Protein AF-A0A2V3JL95-F1 (afdb_monomer_lite)

Foldseek 3Di:
DDDPPVVLVVLLVVCCVPVVDDSVVSVPDDPVVSVVVVVVVQVVCC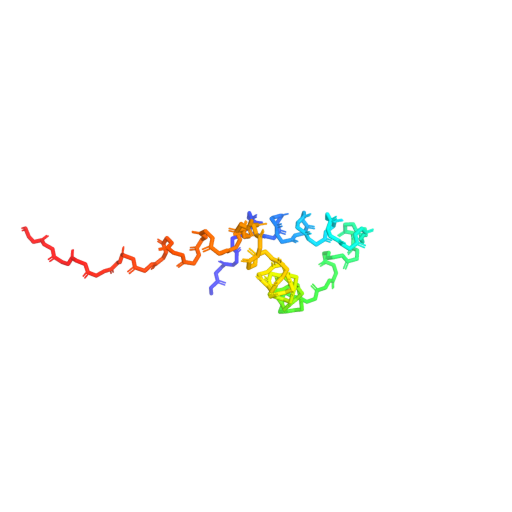VVCVVPDHDPVVVVVVVPPPDDDDDD

pLDDT: mean 75.23, std 17.58, range [37.78, 93.94]

Sequence (72 aa):
MRYPSDLIYEEVAFLAYYFHWDYETILNMEHRERQRWCEEISRINRELNSNETKSILDIRKEGQSHGTGTHW

Structure (mmCIF, N/CA/C/O backbone):
data_AF-A0A2V3JL95-F1
#
_entry.id   AF-A0A2V3JL95-F1
#
loop_
_atom_site.group_PDB
_atom_site.id
_atom_site.type_symbol
_atom_site.label_atom_id
_atom_site.label_alt_id
_atom_site.label_comp_id
_atom_site.label_asym_id
_atom_site.label_entity_id
_atom_site.label_seq_id
_atom_site.pdbx_PDB_ins_code
_atom_site.Cartn_x
_atom_site.Cartn_y
_atom_site.Cartn_z
_atom_site.occupancy
_atom_site.B_iso_or_equiv
_atom_site.auth_seq_id
_atom_site.auth_comp_id
_atom_site.auth_asym_id
_atom_site.auth_atom_id
_atom_site.pdbx_PDB_model_num
ATOM 1 N N . MET A 1 1 ? -15.547 17.483 -1.020 1.00 49.56 1 MET A N 1
ATOM 2 C CA . MET A 1 1 ? -15.051 16.599 -2.098 1.00 49.56 1 MET A CA 1
ATOM 3 C C . MET A 1 1 ? -15.611 15.206 -1.836 1.00 49.56 1 MET A C 1
ATOM 5 O O . MET A 1 1 ? -15.333 14.672 -0.772 1.00 49.56 1 MET A O 1
ATOM 9 N N . ARG A 1 2 ? -16.469 14.659 -2.704 1.00 54.53 2 ARG A N 1
ATOM 10 C CA . ARG A 1 2 ? -17.041 13.312 -2.524 1.00 54.53 2 ARG A CA 1
ATOM 11 C C . ARG A 1 2 ? -16.017 12.309 -3.048 1.00 54.53 2 ARG A C 1
ATOM 13 O O . ARG A 1 2 ? -15.647 12.405 -4.214 1.00 54.53 2 ARG A O 1
ATOM 20 N N . TYR A 1 3 ? -15.520 11.421 -2.192 1.00 60.38 3 TYR A N 1
ATOM 21 C CA . TYR A 1 3 ? -14.630 10.354 -2.640 1.00 60.38 3 TYR A CA 1
ATOM 22 C C . TYR A 1 3 ? -15.461 9.380 -3.488 1.00 60.38 3 TYR A C 1
ATOM 24 O O . TYR A 1 3 ? -16.487 8.907 -2.988 1.00 60.38 3 TYR A O 1
ATOM 32 N N . PRO A 1 4 ? -15.125 9.143 -4.768 1.00 70.94 4 PRO A N 1
ATOM 33 C CA . PRO A 1 4 ? -15.871 8.198 -5.588 1.00 70.94 4 PRO A CA 1
ATOM 34 C C . PRO A 1 4 ? -15.758 6.814 -4.948 1.00 70.94 4 PRO A C 1
ATOM 36 O O . PRO A 1 4 ? -14.648 6.358 -4.679 1.00 70.94 4 PRO A O 1
ATOM 39 N N . SER A 1 5 ? -16.888 6.160 -4.682 1.00 66.81 5 SER A N 1
ATOM 40 C CA . SER A 1 5 ? -16.932 4.814 -4.092 1.00 66.81 5 SER A CA 1
ATOM 41 C C . SER A 1 5 ? -16.079 3.817 -4.869 1.00 66.81 5 SER A C 1
ATOM 43 O O . SER A 1 5 ? -15.427 2.963 -4.277 1.00 66.81 5 SER A O 1
ATOM 45 N N . ASP A 1 6 ? -16.037 3.985 -6.185 1.00 71.31 6 ASP A N 1
ATOM 46 C CA . ASP A 1 6 ? -15.338 3.098 -7.111 1.00 71.31 6 ASP A CA 1
ATOM 47 C C . ASP A 1 6 ? -13.821 3.120 -6.869 1.00 71.31 6 ASP A C 1
ATOM 49 O O . ASP A 1 6 ? -13.153 2.098 -6.990 1.00 71.31 6 ASP A O 1
ATOM 53 N N . LEU A 1 7 ? -13.288 4.255 -6.400 1.00 80.62 7 LEU A N 1
ATOM 54 C CA . LEU A 1 7 ? -11.865 4.419 -6.105 1.00 80.62 7 LEU A CA 1
ATOM 55 C C . LEU A 1 7 ? -11.418 3.612 -4.882 1.00 80.62 7 LEU A C 1
ATOM 57 O O . LEU A 1 7 ? -10.288 3.142 -4.834 1.00 80.62 7 LEU A O 1
ATOM 61 N N . ILE A 1 8 ? -12.301 3.444 -3.891 1.00 85.38 8 ILE A N 1
ATOM 62 C CA . ILE A 1 8 ? -11.982 2.662 -2.691 1.00 85.38 8 ILE A CA 1
ATOM 63 C C . ILE A 1 8 ? -11.854 1.185 -3.052 1.00 85.38 8 ILE A C 1
ATOM 65 O O . ILE A 1 8 ? -10.944 0.526 -2.563 1.00 85.38 8 ILE A O 1
ATOM 69 N N . TYR A 1 9 ? -12.724 0.661 -3.918 1.00 88.69 9 TYR A N 1
ATOM 70 C CA . TYR A 1 9 ? -12.621 -0.734 -4.348 1.00 88.69 9 TYR A CA 1
ATOM 71 C C . TYR A 1 9 ? -11.329 -0.996 -5.127 1.00 88.69 9 TYR A C 1
ATOM 73 O O . TYR A 1 9 ? -10.697 -2.027 -4.907 1.00 88.69 9 TYR A O 1
ATOM 81 N N . GLU A 1 10 ? -10.900 -0.054 -5.970 1.00 86.56 10 GLU A N 1
ATOM 82 C CA . GLU A 1 10 ? -9.612 -0.128 -6.669 1.00 86.56 10 GLU A CA 1
ATOM 83 C C . GLU A 1 10 ? -8.424 -0.107 -5.692 1.00 86.56 10 GLU A C 1
ATOM 85 O O . GLU A 1 10 ? -7.560 -0.980 -5.769 1.00 86.56 10 GLU A O 1
ATOM 90 N N . GLU A 1 11 ? -8.397 0.837 -4.741 1.00 88.06 11 GLU A N 1
ATOM 91 C CA . GLU A 1 11 ? -7.356 0.923 -3.701 1.00 88.06 11 GLU A CA 1
ATOM 92 C C . GLU A 1 11 ? -7.281 -0.368 -2.875 1.00 88.06 11 GLU A C 1
ATOM 94 O O . GLU A 1 11 ? -6.199 -0.905 -2.637 1.00 88.06 11 GLU A O 1
ATOM 99 N N . VAL A 1 12 ? -8.436 -0.890 -2.455 1.00 91.06 12 VAL A N 1
ATOM 100 C CA . VAL A 1 12 ? -8.515 -2.102 -1.636 1.00 91.06 12 VAL A CA 1
ATOM 101 C C . VAL A 1 12 ? -8.047 -3.325 -2.419 1.00 91.06 12 VAL A C 1
ATOM 103 O O . VAL A 1 12 ? -7.249 -4.103 -1.901 1.00 91.06 12 VAL A O 1
ATOM 106 N N . ALA A 1 13 ? -8.484 -3.486 -3.671 1.00 90.00 13 ALA A N 1
ATOM 107 C CA . ALA A 1 13 ? -8.043 -4.589 -4.521 1.00 90.00 13 ALA A CA 1
ATOM 108 C C . ALA A 1 13 ? -6.531 -4.532 -4.789 1.00 90.00 13 ALA A C 1
ATOM 110 O O . ALA A 1 13 ? -5.855 -5.559 -4.735 1.00 90.00 13 ALA A O 1
ATOM 111 N N . PHE A 1 14 ? -5.990 -3.334 -5.026 1.00 90.50 14 PHE A N 1
ATOM 112 C CA . PHE A 1 14 ? -4.563 -3.124 -5.246 1.00 90.50 14 PHE A CA 1
ATOM 113 C C . PHE A 1 14 ? -3.737 -3.503 -4.010 1.00 90.50 14 PHE A C 1
ATOM 115 O O . PHE A 1 14 ? -2.785 -4.276 -4.112 1.00 90.50 14 PHE A O 1
ATOM 122 N N . LEU A 1 15 ? -4.131 -3.024 -2.827 1.00 92.12 15 LEU A N 1
ATOM 123 C CA . LEU A 1 15 ? -3.440 -3.344 -1.576 1.00 92.12 15 LEU A CA 1
ATOM 124 C C . LEU A 1 15 ? -3.546 -4.833 -1.223 1.00 92.12 15 LEU A C 1
ATOM 126 O O . LEU A 1 15 ? -2.539 -5.441 -0.861 1.00 9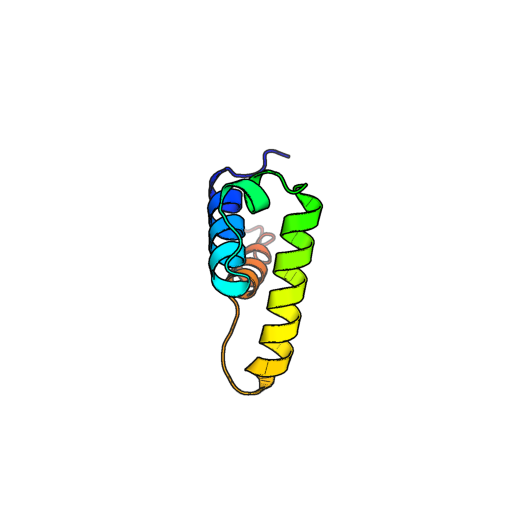2.12 15 LEU A O 1
ATOM 130 N N . ALA A 1 16 ? -4.722 -5.441 -1.388 1.00 93.44 16 ALA A N 1
ATOM 131 C CA . ALA A 1 16 ? -4.917 -6.870 -1.151 1.00 93.44 16 ALA A CA 1
ATOM 132 C C . ALA A 1 16 ? -4.071 -7.734 -2.101 1.00 93.44 16 ALA A C 1
ATOM 134 O O . ALA A 1 16 ? -3.543 -8.764 -1.691 1.00 93.44 16 ALA A O 1
ATOM 135 N N . TYR A 1 17 ? -3.893 -7.312 -3.355 1.00 89.44 17 TYR A N 1
ATOM 136 C CA . TYR A 1 17 ? -3.067 -8.034 -4.323 1.00 89.44 17 TYR A CA 1
ATOM 137 C C . TYR A 1 17 ? -1.574 -8.024 -3.958 1.00 89.44 17 TYR A C 1
ATOM 139 O O . TYR A 1 17 ? -0.924 -9.059 -4.071 1.00 89.44 17 TYR A O 1
ATOM 147 N N . TYR A 1 18 ? -1.031 -6.884 -3.513 1.00 88.31 18 TYR A N 1
ATOM 148 C CA . TYR A 1 18 ? 0.405 -6.747 -3.226 1.00 88.31 18 TYR A CA 1
ATOM 149 C C . TYR A 1 18 ? 0.806 -7.170 -1.809 1.00 88.31 18 TYR A C 1
ATOM 151 O O . TYR A 1 18 ? 1.871 -7.756 -1.629 1.00 88.31 18 TYR A O 1
ATOM 159 N N . PHE A 1 19 ? -0.011 -6.861 -0.801 1.00 90.38 19 PHE A N 1
ATOM 160 C CA . PHE A 1 19 ? 0.307 -7.164 0.599 1.00 90.38 19 PHE A CA 1
ATOM 161 C C . PHE A 1 19 ? -0.388 -8.415 1.128 1.00 90.38 19 PHE A C 1
ATOM 163 O O . PHE A 1 19 ? -0.030 -8.889 2.205 1.00 90.38 19 PHE A O 1
ATOM 170 N N . HIS A 1 20 ? -1.373 -8.950 0.397 1.00 90.81 20 HIS A N 1
ATOM 171 C CA . HIS A 1 20 ? -2.197 -10.080 0.839 1.00 90.81 20 HIS A CA 1
ATOM 172 C C . HIS A 1 20 ? -2.900 -9.841 2.182 1.00 90.81 20 HIS A C 1
ATOM 174 O O . HIS A 1 20 ? -3.247 -10.786 2.890 1.00 90.81 20 HIS A O 1
ATOM 180 N N . TRP A 1 21 ? -3.117 -8.573 2.533 1.00 93.94 21 TRP A N 1
ATOM 181 C CA . TRP A 1 21 ? -3.948 -8.200 3.667 1.00 93.94 21 TRP A CA 1
ATOM 182 C C . TRP A 1 21 ? -5.412 -8.499 3.374 1.00 93.94 21 TRP A C 1
ATOM 184 O O . TRP A 1 21 ? -5.864 -8.449 2.226 1.00 93.94 21 TRP A O 1
ATOM 194 N N . ASP A 1 22 ? -6.152 -8.816 4.428 1.00 93.31 22 ASP A N 1
ATOM 195 C CA . ASP A 1 22 ? -7.576 -9.064 4.319 1.00 93.31 22 ASP A CA 1
ATOM 196 C C . ASP A 1 22 ? -8.351 -7.769 4.027 1.00 93.31 22 ASP A C 1
ATOM 198 O O . ASP A 1 22 ? -7.914 -6.646 4.301 1.00 93.31 22 ASP A O 1
ATOM 202 N N . TYR A 1 23 ? -9.534 -7.951 3.446 1.00 90.94 23 TYR A N 1
ATOM 203 C CA . TYR A 1 23 ? -10.411 -6.863 3.030 1.00 90.94 23 TYR A CA 1
ATOM 204 C C . TYR A 1 23 ? -10.802 -5.934 4.190 1.00 90.94 23 TYR A C 1
ATOM 206 O O . TYR A 1 23 ? -10.847 -4.71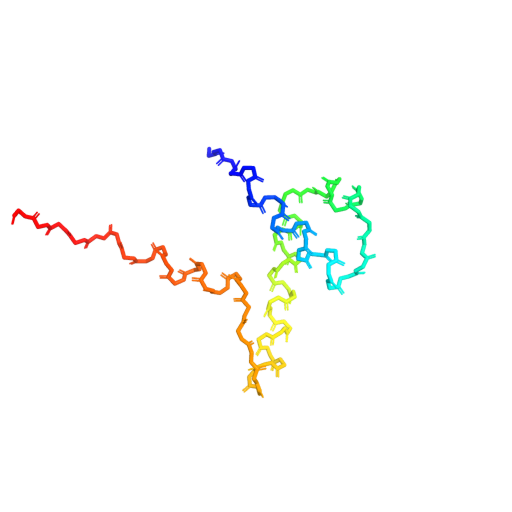5 4.013 1.00 90.94 23 TYR A O 1
ATOM 214 N N . GLU A 1 24 ? -11.065 -6.491 5.375 1.00 91.94 24 GLU A N 1
ATOM 215 C CA . GLU A 1 24 ? -11.519 -5.718 6.531 1.00 91.94 24 GLU A CA 1
ATOM 216 C C . GLU A 1 24 ? -10.399 -4.837 7.082 1.00 91.94 24 GLU A C 1
ATOM 218 O O . GLU A 1 24 ? -10.622 -3.657 7.355 1.00 91.94 24 GLU A O 1
ATOM 223 N N . THR A 1 25 ? -9.179 -5.362 7.179 1.00 93.38 25 THR A N 1
ATOM 224 C CA . THR A 1 25 ? -7.990 -4.604 7.583 1.00 93.38 25 THR A CA 1
ATOM 225 C C . THR A 1 25 ? -7.783 -3.383 6.692 1.00 93.38 25 THR A C 1
ATOM 227 O O . THR A 1 25 ? -7.579 -2.280 7.198 1.00 93.38 25 THR A O 1
ATOM 230 N N . ILE A 1 26 ? -7.902 -3.534 5.370 1.00 92.56 26 ILE A N 1
ATOM 231 C CA . ILE A 1 26 ? -7.688 -2.424 4.431 1.00 92.56 26 ILE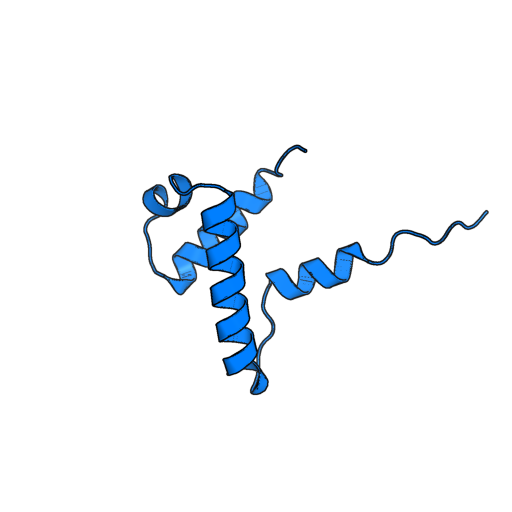 A CA 1
ATOM 232 C C . ILE A 1 26 ? -8.835 -1.401 4.495 1.00 92.56 26 ILE A C 1
ATOM 234 O O . ILE A 1 26 ? -8.604 -0.189 4.430 1.00 92.56 26 ILE A O 1
ATOM 238 N N . LEU A 1 27 ? -10.083 -1.854 4.644 1.00 90.88 27 LEU A N 1
ATOM 239 C CA . LEU A 1 27 ? -11.223 -0.950 4.809 1.00 90.88 27 LEU A CA 1
ATOM 240 C C . LEU A 1 27 ? -11.145 -0.122 6.095 1.00 90.88 27 LEU A C 1
ATOM 242 O O . LEU A 1 27 ? -11.542 1.044 6.080 1.00 90.88 27 LEU A O 1
ATOM 246 N N . ASN A 1 28 ? -10.623 -0.709 7.173 1.00 93.56 28 ASN A N 1
ATOM 247 C CA . ASN A 1 28 ? -10.470 -0.043 8.464 1.00 93.56 28 ASN A CA 1
ATOM 248 C C . ASN A 1 28 ? -9.330 0.989 8.493 1.00 93.56 28 ASN A C 1
ATOM 250 O O . ASN A 1 28 ? -9.275 1.798 9.418 1.00 93.56 28 ASN A O 1
ATOM 254 N N . MET A 1 29 ? -8.445 1.006 7.492 1.00 92.12 29 MET A N 1
ATOM 255 C CA . MET A 1 29 ? -7.404 2.030 7.379 1.00 92.12 29 MET A CA 1
ATOM 256 C C . MET A 1 29 ? -7.994 3.408 7.099 1.00 92.12 29 MET A C 1
ATOM 258 O O . MET A 1 29 ? -8.979 3.565 6.361 1.00 92.12 29 MET A O 1
ATOM 262 N N . GLU A 1 30 ? -7.324 4.437 7.615 1.00 92.00 30 GLU A N 1
ATOM 263 C CA . GLU A 1 30 ? -7.655 5.797 7.224 1.00 92.00 30 GLU A CA 1
ATOM 264 C C . GLU A 1 30 ? -7.450 5.984 5.722 1.00 92.00 30 GLU A C 1
ATOM 266 O O . GLU A 1 30 ? -6.534 5.447 5.095 1.00 92.00 30 GLU A O 1
ATOM 271 N N . HIS A 1 31 ? -8.292 6.824 5.131 1.00 86.50 31 HIS A N 1
ATOM 272 C CA . HIS A 1 31 ? -8.237 7.093 3.704 1.00 86.50 31 HIS A CA 1
ATOM 273 C C . HIS A 1 31 ? -6.837 7.557 3.237 1.00 86.50 31 HIS A C 1
ATOM 275 O O . HIS A 1 31 ? -6.323 7.081 2.225 1.00 86.50 31 HIS A O 1
ATOM 281 N N . ARG A 1 32 ? -6.186 8.434 4.014 1.00 87.94 32 ARG A N 1
ATOM 282 C CA . ARG A 1 32 ? -4.826 8.920 3.725 1.00 87.94 32 ARG A CA 1
ATOM 283 C C . ARG A 1 32 ? -3.766 7.831 3.846 1.00 87.94 32 ARG A C 1
ATOM 285 O O . ARG A 1 32 ? -2.772 7.864 3.127 1.00 87.94 32 ARG A O 1
ATOM 292 N N . GLU A 1 33 ? -3.969 6.887 4.754 1.00 92.25 33 GLU A N 1
ATOM 293 C CA . GLU A 1 33 ? -3.055 5.772 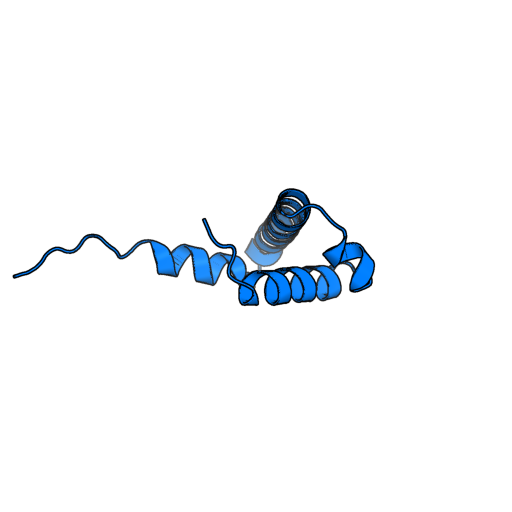4.955 1.00 92.25 33 GLU A CA 1
ATOM 294 C C . GLU A 1 33 ? -3.085 4.825 3.752 1.00 92.25 33 GLU A C 1
ATOM 296 O O . GLU A 1 33 ? -2.029 4.523 3.195 1.00 92.25 33 GLU A O 1
ATOM 301 N N . ARG A 1 34 ? -4.280 4.454 3.265 1.00 91.62 34 ARG A N 1
ATOM 302 C CA . ARG A 1 34 ? -4.412 3.654 2.034 1.00 91.62 34 ARG A CA 1
ATOM 303 C C . ARG A 1 34 ? -3.741 4.313 0.836 1.00 91.62 34 ARG A C 1
ATOM 305 O O . ARG A 1 34 ? -3.004 3.650 0.108 1.00 91.62 34 ARG A O 1
ATOM 312 N N . GLN A 1 35 ? -3.970 5.614 0.645 1.00 88.75 35 GLN A N 1
ATOM 313 C CA . GLN A 1 35 ? -3.341 6.363 -0.445 1.00 88.75 35 GLN A CA 1
ATOM 314 C C . GLN A 1 35 ? -1.817 6.325 -0.351 1.00 88.75 35 GLN A C 1
ATOM 316 O O . GLN A 1 35 ? -1.153 6.052 -1.348 1.00 88.75 35 GLN A O 1
ATOM 321 N N . ARG A 1 36 ? -1.262 6.530 0.848 1.00 92.50 36 ARG A N 1
ATOM 322 C CA . ARG A 1 36 ? 0.185 6.469 1.065 1.00 92.50 36 ARG A CA 1
ATOM 323 C C . ARG A 1 36 ? 0.747 5.101 0.688 1.00 92.50 36 ARG A C 1
ATOM 325 O O . ARG A 1 36 ? 1.727 5.036 -0.044 1.00 92.50 36 ARG A O 1
ATOM 332 N N . TRP A 1 37 ? 0.121 4.012 1.124 1.00 92.94 37 TRP A N 1
ATOM 333 C CA . TRP A 1 37 ? 0.578 2.666 0.764 1.00 92.94 37 TRP A CA 1
ATOM 334 C C . TRP A 1 37 ? 0.508 2.398 -0.743 1.00 92.94 37 TRP A C 1
ATOM 336 O O . TRP A 1 37 ? 1.435 1.816 -1.308 1.00 92.94 37 TRP A O 1
ATOM 346 N N . CYS A 1 38 ? -0.537 2.883 -1.413 1.00 89.88 38 CYS A N 1
ATOM 347 C CA . CYS A 1 38 ? -0.648 2.811 -2.869 1.00 89.88 38 CYS A CA 1
ATOM 348 C C . CYS A 1 38 ? 0.493 3.565 -3.582 1.00 89.88 38 CYS A C 1
ATOM 350 O O . CYS A 1 38 ? 1.043 3.077 -4.577 1.00 89.88 38 CYS A O 1
ATOM 352 N N . GLU A 1 39 ? 0.876 4.740 -3.071 1.00 90.12 39 GLU A N 1
ATOM 353 C CA . GLU A 1 39 ? 2.004 5.527 -3.582 1.00 90.12 39 GLU A CA 1
ATOM 354 C C . GLU A 1 39 ? 3.348 4.823 -3.364 1.00 90.12 39 GLU A C 1
ATOM 356 O O . GLU A 1 39 ? 4.170 4.797 -4.283 1.00 90.12 39 GLU A O 1
ATOM 361 N N . GLU A 1 40 ? 3.560 4.214 -2.195 1.00 93.44 40 GLU A N 1
ATOM 362 C CA . GLU A 1 40 ? 4.786 3.480 -1.860 1.00 93.44 40 GLU A CA 1
ATOM 363 C C . GLU A 1 40 ? 4.973 2.242 -2.744 1.00 93.44 40 GLU A C 1
ATOM 365 O O . GLU A 1 40 ? 6.039 2.083 -3.341 1.00 93.44 40 GLU A O 1
ATOM 370 N N . ILE A 1 41 ? 3.932 1.412 -2.909 1.00 88.88 41 ILE A N 1
ATOM 371 C CA . ILE A 1 41 ? 3.973 0.270 -3.840 1.00 88.88 41 ILE A CA 1
ATOM 372 C C . ILE A 1 41 ? 4.272 0.764 -5.252 1.00 88.88 41 ILE A C 1
ATOM 374 O O . ILE A 1 41 ? 5.109 0.192 -5.944 1.00 88.88 41 ILE A O 1
ATOM 378 N N . SER A 1 42 ? 3.618 1.843 -5.690 1.00 85.69 42 SER A N 1
ATOM 379 C CA . SER A 1 42 ? 3.859 2.387 -7.026 1.00 85.69 42 SER A CA 1
ATOM 380 C C . SER A 1 42 ? 5.279 2.933 -7.172 1.00 85.69 42 SER A C 1
ATOM 382 O O . SER A 1 42 ? 5.862 2.791 -8.240 1.00 85.69 42 SER A O 1
ATOM 384 N N . ARG A 1 43 ? 5.875 3.519 -6.125 1.00 88.19 43 ARG A N 1
ATOM 385 C CA . ARG A 1 43 ? 7.279 3.953 -6.145 1.00 88.19 43 ARG A CA 1
ATOM 386 C C . ARG A 1 43 ? 8.223 2.764 -6.276 1.00 88.19 43 ARG A C 1
ATOM 388 O O . ARG A 1 43 ? 9.046 2.777 -7.183 1.00 88.19 43 ARG A O 1
ATOM 395 N N . ILE A 1 44 ? 8.058 1.741 -5.439 1.00 87.44 44 ILE A N 1
ATOM 396 C CA . ILE A 1 44 ? 8.869 0.515 -5.484 1.00 87.44 44 ILE A CA 1
ATOM 397 C C . ILE A 1 44 ? 8.723 -0.160 -6.849 1.00 87.44 44 ILE A C 1
ATOM 399 O O . ILE A 1 44 ? 9.720 -0.476 -7.489 1.00 87.44 44 ILE A O 1
ATOM 403 N N . ASN A 1 45 ? 7.491 -0.311 -7.340 1.00 79.94 45 ASN A N 1
ATOM 404 C CA . ASN A 1 45 ? 7.242 -0.875 -8.659 1.00 79.94 45 ASN A CA 1
ATOM 405 C C . ASN A 1 45 ? 7.867 -0.026 -9.755 1.00 79.94 45 ASN A C 1
ATOM 407 O O . ASN A 1 45 ? 8.449 -0.601 -10.651 1.00 79.94 45 ASN A O 1
ATOM 411 N N . ARG A 1 46 ? 7.804 1.310 -9.709 1.00 81.56 46 ARG A N 1
ATOM 412 C CA . ARG A 1 46 ? 8.486 2.152 -10.704 1.00 81.56 46 ARG A CA 1
ATOM 413 C C . ARG A 1 46 ? 10.000 1.997 -10.646 1.00 81.56 46 ARG A C 1
ATOM 415 O O . ARG A 1 46 ? 10.611 1.944 -11.700 1.00 81.56 46 ARG A O 1
ATOM 422 N N . GLU A 1 47 ? 10.599 1.894 -9.463 1.00 82.81 47 GLU A N 1
ATOM 423 C CA . GLU A 1 47 ? 12.040 1.653 -9.321 1.00 82.81 47 GLU A CA 1
ATOM 424 C C . GLU A 1 47 ? 12.434 0.287 -9.906 1.00 82.81 47 GLU A C 1
ATOM 426 O O . GLU A 1 47 ? 13.365 0.217 -10.709 1.00 82.81 47 GLU A O 1
ATOM 431 N N . LEU A 1 48 ? 11.670 -0.768 -9.603 1.00 78.25 48 LEU A N 1
ATOM 432 C CA . LEU A 1 48 ? 11.852 -2.116 -10.160 1.00 78.25 48 LEU A CA 1
ATOM 433 C C . LEU A 1 48 ? 11.588 -2.167 -11.678 1.00 78.25 48 LEU A C 1
ATOM 435 O O . LEU A 1 48 ? 12.363 -2.747 -12.435 1.00 78.25 48 LEU A O 1
ATOM 439 N N . ASN A 1 49 ? 10.519 -1.512 -12.126 1.00 64.56 49 ASN A N 1
ATOM 440 C CA . ASN A 1 49 ? 10.006 -1.506 -13.495 1.00 64.56 49 ASN A CA 1
ATOM 441 C C . ASN A 1 49 ? 10.563 -0.371 -14.361 1.00 64.56 49 ASN A C 1
ATOM 443 O O . ASN A 1 49 ? 10.193 -0.260 -15.531 1.00 64.56 49 ASN A O 1
ATOM 447 N N . SER A 1 50 ? 11.538 0.396 -13.869 1.00 57.09 50 SER A N 1
ATOM 448 C CA . SER A 1 50 ? 12.556 1.025 -14.726 1.00 57.09 50 SER A CA 1
ATOM 449 C C . SER A 1 50 ? 13.140 0.004 -15.718 1.00 57.09 50 SER A C 1
ATOM 451 O O . SER A 1 50 ? 13.629 0.389 -16.775 1.00 57.09 50 SER A O 1
ATOM 453 N N . ASN A 1 51 ? 13.027 -1.290 -15.381 1.00 53.44 51 ASN A N 1
ATOM 454 C CA . ASN A 1 51 ? 13.330 -2.447 -16.210 1.00 53.44 51 ASN A CA 1
ATOM 455 C C . ASN A 1 51 ? 12.108 -3.224 -16.773 1.00 53.44 51 ASN A C 1
ATOM 457 O O . ASN A 1 51 ? 12.364 -4.292 -17.303 1.00 53.44 51 ASN A O 1
ATOM 461 N N . GLU A 1 52 ? 10.852 -2.726 -16.688 1.00 50.97 52 GLU A N 1
ATOM 462 C CA . GLU A 1 52 ? 9.601 -3.123 -17.415 1.00 50.97 52 GLU A CA 1
ATOM 463 C C . GLU A 1 52 ? 8.333 -3.183 -16.512 1.00 50.97 52 GLU A C 1
ATOM 465 O O . GLU A 1 52 ? 8.218 -4.088 -15.699 1.00 50.97 52 GLU A O 1
ATOM 470 N N . THR A 1 53 ? 7.341 -2.280 -16.710 1.00 49.00 53 THR A N 1
ATOM 471 C CA . THR A 1 53 ? 5.878 -2.343 -16.345 1.00 49.00 53 THR A CA 1
ATOM 472 C C . THR A 1 53 ? 5.306 -1.110 -15.594 1.00 49.00 53 THR A C 1
ATOM 474 O O . THR A 1 53 ? 5.706 -0.762 -14.486 1.00 49.00 53 THR A O 1
ATOM 477 N N . LYS A 1 54 ? 4.290 -0.448 -16.174 1.00 54.25 54 LYS A N 1
ATOM 478 C CA . LYS A 1 54 ? 3.613 0.745 -15.609 1.00 54.25 54 LYS A CA 1
ATOM 479 C C . LYS A 1 54 ? 2.500 0.381 -14.605 1.00 54.25 54 LYS A C 1
ATOM 481 O O . LYS A 1 54 ? 1.776 -0.585 -14.830 1.00 54.25 54 LYS A O 1
ATOM 486 N N . SER A 1 55 ? 2.330 1.176 -13.538 1.00 59.59 55 SER A N 1
ATOM 487 C CA . SER A 1 55 ? 1.256 1.018 -12.532 1.00 59.59 55 SER A CA 1
ATOM 488 C C . SER A 1 55 ? -0.079 1.618 -13.006 1.00 59.59 55 SER A C 1
ATOM 490 O O . SER A 1 55 ? -0.103 2.637 -13.695 1.00 59.59 55 SER A O 1
ATOM 492 N N . ILE A 1 56 ? -1.208 1.031 -12.588 1.00 63.22 56 ILE A N 1
ATOM 493 C CA . ILE A 1 56 ? -2.572 1.478 -12.941 1.00 63.22 56 ILE A CA 1
ATOM 494 C C . ILE A 1 56 ? -2.889 2.899 -12.437 1.00 63.22 56 ILE A C 1
ATOM 496 O O . ILE A 1 56 ? -3.654 3.636 -13.058 1.00 63.22 56 ILE A O 1
ATOM 500 N N . LEU A 1 57 ? -2.243 3.319 -11.344 1.00 64.00 57 LEU A N 1
ATOM 501 C CA . LEU A 1 57 ? -2.377 4.664 -10.776 1.00 64.00 57 LEU A CA 1
ATOM 502 C C . LEU A 1 57 ? -1.649 5.724 -11.613 1.00 64.00 57 LEU A C 1
ATOM 504 O O . LEU A 1 57 ? -2.096 6.872 -11.678 1.00 64.00 57 LEU A O 1
ATOM 508 N N . ASP A 1 58 ? -0.568 5.336 -12.295 1.00 62.59 58 ASP A N 1
ATOM 509 C CA . ASP A 1 58 ? 0.180 6.230 -13.182 1.00 62.59 58 ASP A CA 1
ATOM 510 C C . ASP A 1 58 ? -0.647 6.546 -14.444 1.00 62.59 58 ASP A C 1
ATOM 512 O O . ASP A 1 58 ? -0.709 7.699 -14.870 1.00 62.59 58 ASP A O 1
ATOM 516 N N . ILE A 1 59 ? -1.396 5.561 -14.963 1.00 61.19 59 ILE A N 1
ATOM 517 C CA . ILE A 1 59 ? -2.297 5.718 -16.124 1.00 61.19 59 ILE A CA 1
ATOM 518 C C . ILE A 1 59 ? -3.361 6.800 -15.867 1.00 61.19 59 ILE A C 1
ATOM 520 O O . ILE A 1 59 ? -3.728 7.561 -16.761 1.00 61.19 59 ILE A O 1
ATOM 524 N N . ARG A 1 60 ? -3.852 6.916 -14.628 1.00 59.91 60 ARG A N 1
ATOM 525 C CA . ARG A 1 60 ? -4.902 7.882 -14.281 1.00 59.91 60 ARG A CA 1
ATOM 526 C C . ARG A 1 60 ? -4.380 9.305 -14.068 1.00 59.91 60 ARG A C 1
ATOM 528 O O . ARG A 1 60 ? -5.111 10.256 -14.351 1.00 59.91 60 ARG A O 1
ATOM 535 N N . LYS A 1 61 ? -3.137 9.475 -13.598 1.00 55.88 61 LYS A N 1
ATOM 536 C CA . LYS A 1 61 ? -2.514 10.806 -13.443 1.00 55.88 61 LYS A CA 1
ATOM 537 C C . LYS A 1 61 ? -2.333 11.507 -14.796 1.00 55.88 61 LYS A C 1
ATOM 539 O O . LYS A 1 61 ? -2.489 12.723 -14.863 1.00 55.88 61 LYS A O 1
ATOM 544 N N . GLU A 1 62 ? -2.097 10.755 -15.871 1.00 54.62 62 GLU A N 1
ATOM 545 C CA . GLU A 1 62 ? -1.971 11.290 -17.238 1.00 54.62 62 GLU A CA 1
ATOM 546 C C . GLU A 1 62 ? -3.319 11.780 -17.814 1.00 54.62 62 GLU A C 1
ATOM 548 O O . GLU A 1 62 ? -3.365 12.770 -18.544 1.00 54.62 62 GLU A O 1
ATOM 553 N N . GLY A 1 63 ? -4.442 11.165 -17.425 1.00 50.62 63 GLY A N 1
ATOM 554 C CA . GLY A 1 63 ? -5.778 11.505 -17.937 1.00 50.62 63 GLY A CA 1
ATOM 555 C C . GLY A 1 63 ? -6.420 12.776 -17.360 1.00 50.62 63 GLY A C 1
ATOM 556 O O . GLY A 1 63 ? -7.415 13.250 -17.903 1.00 50.62 63 GLY A O 1
ATOM 557 N N . GLN A 1 64 ? -5.885 13.349 -16.276 1.00 52.94 64 GLN A N 1
ATOM 558 C CA . GLN A 1 64 ? -6.463 14.541 -15.627 1.00 52.94 64 GLN A CA 1
ATOM 559 C C . GLN A 1 64 ? -5.826 15.874 -16.060 1.00 52.94 64 GLN A C 1
ATOM 561 O O . GLN A 1 64 ? -6.303 16.926 -15.638 1.00 52.94 64 GLN A O 1
ATOM 566 N N . SER A 1 65 ? -4.795 15.867 -16.917 1.00 51.03 65 SER A N 1
ATOM 567 C CA . SER A 1 65 ? -4.053 17.090 -17.275 1.00 51.03 65 SER A CA 1
ATOM 568 C C . SER A 1 65 ? -4.495 17.789 -18.573 1.00 51.03 65 SER A C 1
ATOM 570 O O . SER A 1 65 ? -3.919 18.818 -18.924 1.00 51.03 65 SER A O 1
ATOM 572 N N . HIS A 1 66 ? -5.527 17.308 -19.275 1.00 46.28 66 HIS A N 1
ATOM 573 C CA . HIS A 1 66 ? -6.083 17.989 -20.455 1.00 46.28 66 HIS A CA 1
ATOM 574 C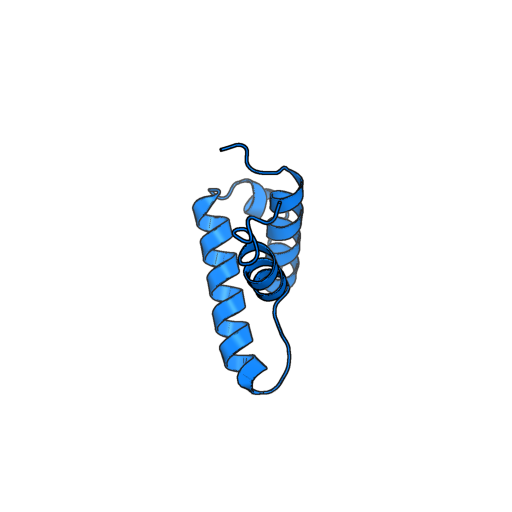 C . HIS A 1 66 ? -7.463 18.577 -20.154 1.00 46.28 66 HIS A C 1
ATOM 576 O O . HIS A 1 66 ? -8.497 17.987 -20.447 1.00 46.28 66 HIS A O 1
ATOM 582 N N . GLY A 1 67 ? -7.467 19.764 -19.548 1.00 53.50 67 GLY A N 1
ATOM 583 C CA . GLY A 1 67 ? -8.692 20.455 -19.157 1.00 53.50 67 GLY A CA 1
ATOM 584 C C . GLY A 1 67 ? -8.599 21.976 -19.167 1.00 53.50 67 GLY A C 1
ATOM 585 O O . GLY A 1 67 ? -9.265 22.598 -18.355 1.00 53.50 67 GLY A O 1
ATOM 586 N N . THR A 1 68 ? -7.806 22.592 -20.050 1.00 50.53 68 THR A N 1
ATOM 587 C CA . THR A 1 68 ? -7.938 24.029 -20.370 1.00 50.53 68 THR A CA 1
ATOM 588 C C . THR A 1 68 ? -7.601 24.285 -21.839 1.00 50.53 68 THR A C 1
ATOM 590 O O . THR A 1 68 ? -6.549 24.819 -22.176 1.00 50.53 68 THR A O 1
ATOM 593 N N . GLY A 1 69 ? -8.501 23.868 -22.725 1.00 43.88 69 GLY A N 1
ATOM 594 C CA . GLY A 1 69 ? -8.551 24.320 -24.112 1.00 43.88 69 GLY A CA 1
ATOM 595 C C . GLY A 1 69 ? -9.911 24.952 -24.370 1.00 43.88 69 GLY A C 1
ATOM 596 O O . GLY A 1 69 ? -10.822 24.281 -24.836 1.00 43.88 69 GLY A O 1
ATOM 597 N N . THR A 1 70 ? -10.078 26.220 -24.002 1.00 49.34 70 THR A N 1
ATOM 598 C CA . THR A 1 70 ? -11.217 27.033 -24.443 1.00 49.34 70 THR A CA 1
ATOM 599 C C . THR A 1 70 ? -11.187 27.148 -25.968 1.00 49.34 70 THR A C 1
ATOM 601 O O . THR A 1 70 ? -10.210 27.665 -26.511 1.00 49.34 70 THR A O 1
ATOM 604 N N . HIS A 1 71 ? -12.245 26.715 -26.653 1.00 37.78 71 HIS A N 1
ATOM 605 C CA . HIS A 1 71 ? -12.491 27.051 -28.055 1.00 37.78 71 HIS A CA 1
ATOM 606 C C . HIS A 1 71 ? -13.980 27.368 -28.238 1.00 37.78 71 HIS A C 1
ATOM 608 O O . HIS A 1 71 ? -14.827 26.599 -27.781 1.00 37.78 71 HIS A O 1
ATOM 614 N N . TRP A 1 72 ? -14.253 28.532 -28.834 1.00 48.09 72 TRP A N 1
ATOM 615 C CA . TRP A 1 72 ? -15.507 28.842 -29.521 1.00 48.09 72 TRP A CA 1
ATOM 616 C C . TRP A 1 72 ? -15.528 28.111 -30.855 1.00 48.09 72 TRP A C 1
ATOM 618 O O . TRP A 1 72 ? -14.457 28.122 -31.498 1.00 48.09 72 TRP A O 1
#

Secondary structure (DSSP, 8-state):
-PPPHHHHHHHHHHHHHHH---HHHHHHS-HHHHHHHHHHHHHHHHHHHTTS---HHHHHHHHTS-------

Radius of gyration: 14.9 Å; chains: 1; bounding box: 30×39×38 Å